Protein AF-A0A9J7K5P8-F1 (afdb_monomer_lite)

pLDDT: mean 74.21, std 17.49, range [38.66, 93.44]

Structure (mmCIF, N/CA/C/O backbone):
data_AF-A0A9J7K5P8-F1
#
_entry.id   AF-A0A9J7K5P8-F1
#
loop_
_atom_site.group_PDB
_atom_site.id
_atom_site.type_symbol
_atom_site.label_atom_id
_atom_site.label_alt_id
_atom_site.label_comp_id
_atom_site.label_asym_id
_atom_site.label_entity_id
_atom_site.label_seq_id
_atom_site.pdbx_PDB_ins_code
_atom_site.Cartn_x
_atom_site.Cartn_y
_atom_site.Cartn_z
_atom_site.occupancy
_atom_site.B_iso_or_equiv
_atom_site.auth_seq_id
_atom_site.auth_comp_id
_atom_site.auth_asym_id
_atom_site.auth_atom_id
_atom_site.pdbx_PDB_model_num
ATOM 1 N N . MET A 1 1 ? -12.321 13.334 27.987 1.00 39.03 1 MET A N 1
ATOM 2 C CA . MET A 1 1 ? -11.684 12.018 27.768 1.00 39.03 1 MET A CA 1
ATOM 3 C C . MET A 1 1 ? -11.860 11.695 26.297 1.00 39.03 1 MET A C 1
ATOM 5 O O . MET A 1 1 ? -12.983 11.770 25.822 1.00 39.03 1 MET A O 1
ATOM 9 N N . GLY A 1 2 ? -10.751 11.548 25.570 1.00 40.94 2 GLY A N 1
ATOM 10 C CA . GLY A 1 2 ? -10.725 11.572 24.107 1.00 40.94 2 GLY A CA 1
ATOM 11 C C . GLY A 1 2 ? -11.394 10.353 23.486 1.00 40.94 2 GLY A C 1
ATOM 12 O O . GLY A 1 2 ? -11.051 9.220 23.811 1.00 40.94 2 GLY A O 1
ATOM 13 N N . THR A 1 3 ? -12.336 10.597 22.584 1.00 39.50 3 THR A N 1
ATOM 14 C CA . THR A 1 3 ? -12.855 9.587 21.667 1.00 39.50 3 THR A CA 1
ATOM 15 C C . THR A 1 3 ? -11.776 9.315 20.624 1.00 39.50 3 THR A C 1
ATOM 17 O O . THR A 1 3 ? -11.646 10.057 19.650 1.00 39.50 3 THR A O 1
ATOM 20 N N . ALA A 1 4 ? -10.957 8.287 20.852 1.00 45.66 4 ALA A N 1
ATOM 21 C CA . ALA A 1 4 ? -10.207 7.660 19.775 1.00 45.66 4 ALA A CA 1
ATOM 22 C C . ALA A 1 4 ? -11.253 7.139 18.785 1.00 45.66 4 ALA A C 1
ATOM 24 O O . ALA A 1 4 ? -12.030 6.250 19.125 1.00 45.66 4 ALA A O 1
ATOM 25 N N . GLY A 1 5 ? -11.353 7.790 17.625 1.00 44.44 5 GLY A N 1
ATOM 26 C CA . GLY A 1 5 ? -12.263 7.388 16.564 1.00 44.44 5 GLY A CA 1
ATOM 27 C C . GLY A 1 5 ? -11.965 5.945 16.195 1.00 44.44 5 GLY A C 1
ATOM 28 O O . GLY A 1 5 ? -10.914 5.643 15.634 1.00 44.44 5 GLY A O 1
ATOM 29 N N . GLU A 1 6 ? -12.877 5.058 16.565 1.00 46.00 6 GLU A N 1
ATOM 30 C CA . GLU A 1 6 ? -12.858 3.667 16.163 1.00 46.00 6 GLU A CA 1
ATOM 31 C C . GLU A 1 6 ? -13.110 3.651 14.652 1.00 46.00 6 GLU A C 1
ATOM 33 O O . GLU A 1 6 ? -14.246 3.767 14.194 1.00 46.00 6 GLU A O 1
ATOM 38 N N . LYS A 1 7 ? -12.034 3.610 13.857 1.00 52.22 7 LYS A N 1
ATOM 39 C CA . LYS A 1 7 ? -12.103 3.344 12.415 1.00 52.22 7 LYS A CA 1
ATOM 40 C C . LYS A 1 7 ? -12.518 1.885 12.243 1.00 52.22 7 LYS A C 1
ATOM 42 O O . LYS A 1 7 ? -11.705 0.981 12.068 1.00 52.22 7 LYS A O 1
ATOM 47 N N . THR A 1 8 ? -13.815 1.659 12.396 1.00 50.44 8 THR A N 1
ATOM 48 C CA . THR A 1 8 ? -14.500 0.377 12.290 1.00 50.44 8 THR A CA 1
ATOM 49 C C . THR A 1 8 ? -14.510 -0.082 10.836 1.00 50.44 8 THR A C 1
ATOM 51 O O . THR A 1 8 ? -15.421 0.240 10.088 1.00 50.44 8 THR A O 1
ATOM 54 N N . GLY A 1 9 ? -13.477 -0.816 10.411 1.00 54.34 9 GLY A N 1
ATOM 55 C CA . GLY A 1 9 ? -13.503 -1.779 9.292 1.00 54.34 9 GLY A CA 1
ATOM 56 C C . GLY A 1 9 ? -13.908 -1.296 7.886 1.00 54.34 9 GLY A C 1
ATOM 57 O O . GLY A 1 9 ? -13.882 -2.094 6.959 1.00 54.34 9 GLY A O 1
ATOM 58 N N . CYS A 1 10 ? -14.269 -0.027 7.704 1.00 58.06 10 CYS A N 1
ATOM 59 C CA . CYS A 1 10 ? -14.740 0.562 6.448 1.00 58.06 10 CYS A CA 1
ATOM 60 C C . CYS A 1 10 ? -13.844 1.714 5.974 1.00 58.06 10 CYS A C 1
ATOM 62 O O . CYS A 1 10 ? -14.190 2.408 5.014 1.00 58.06 10 CYS A O 1
ATOM 64 N N . SER A 1 11 ? -12.696 1.933 6.627 1.00 76.00 11 SER A N 1
ATOM 65 C CA . SER A 1 11 ? -11.708 2.901 6.154 1.00 76.00 11 SER A CA 1
ATOM 66 C C . SER A 1 11 ? -11.261 2.522 4.751 1.00 76.00 11 SER A C 1
ATOM 68 O O . SER A 1 11 ? -10.759 1.423 4.503 1.00 76.00 11 SER A O 1
ATOM 70 N N . THR A 1 12 ? -11.470 3.454 3.834 1.00 81.56 12 THR A N 1
ATOM 71 C CA . THR A 1 12 ? -11.190 3.279 2.422 1.00 81.56 12 THR A CA 1
ATOM 72 C C . THR A 1 12 ? -10.307 4.432 1.973 1.00 81.56 12 THR A C 1
ATOM 74 O O . THR A 1 12 ? -10.695 5.595 2.068 1.00 81.56 12 THR A O 1
ATOM 77 N N . VAL A 1 13 ? -9.107 4.120 1.495 1.00 84.50 13 VAL A N 1
ATOM 78 C CA . VAL A 1 13 ? -8.157 5.117 0.996 1.00 84.50 13 VAL A CA 1
ATOM 79 C C . VAL A 1 13 ? -8.079 5.018 -0.515 1.00 84.50 13 VAL A C 1
ATOM 81 O O . VAL A 1 13 ? -7.985 3.922 -1.072 1.00 84.50 13 VAL A O 1
ATOM 84 N N . ARG A 1 14 ? -8.131 6.156 -1.201 1.00 83.25 14 ARG A N 1
ATOM 85 C CA . ARG A 1 14 ? -7.866 6.211 -2.633 1.00 83.25 14 ARG A CA 1
ATOM 86 C C . ARG A 1 14 ? -6.492 6.815 -2.846 1.00 83.25 14 ARG A C 1
ATOM 88 O O . ARG A 1 14 ? -6.242 7.959 -2.473 1.00 83.25 14 ARG A O 1
ATOM 95 N N . ILE A 1 15 ? -5.619 6.039 -3.472 1.00 79.56 15 ILE A N 1
ATOM 96 C CA . ILE A 1 15 ? -4.347 6.554 -3.960 1.00 79.56 15 ILE A CA 1
ATOM 97 C C . ILE A 1 15 ? -4.624 7.125 -5.348 1.00 79.56 15 ILE A C 1
ATOM 99 O O . ILE A 1 15 ? -5.026 6.391 -6.250 1.00 79.56 15 ILE A O 1
ATOM 103 N N . SER A 1 16 ? -4.460 8.436 -5.502 1.00 67.31 16 SER A N 1
ATOM 104 C CA . SER A 1 16 ? -4.686 9.149 -6.759 1.00 67.31 16 SER A CA 1
ATOM 105 C C . SER A 1 16 ? -3.392 9.832 -7.204 1.00 67.31 16 SER A C 1
ATOM 107 O O . SER A 1 16 ? -2.621 10.327 -6.387 1.00 67.31 16 SER A O 1
ATOM 109 N N . GLY A 1 17 ? -3.150 9.860 -8.511 1.00 62.91 17 GLY A N 1
ATOM 110 C CA . GLY A 1 17 ? -1.932 10.390 -9.124 1.00 62.91 17 GLY A CA 1
ATOM 111 C C . GLY A 1 17 ? -2.113 10.543 -10.633 1.00 62.91 17 GLY A C 1
ATOM 112 O O . GLY A 1 17 ? -3.186 10.246 -11.164 1.00 62.91 17 GLY A O 1
ATOM 113 N N . SER A 1 18 ? -1.082 11.022 -11.326 1.00 52.12 18 SER A N 1
ATOM 114 C CA . SER A 1 18 ? -1.127 11.304 -12.764 1.00 52.12 18 SER A CA 1
ATOM 115 C C . SER A 1 18 ? -0.038 10.535 -13.516 1.00 52.12 18 SER A C 1
ATOM 117 O O . SER A 1 18 ? 0.770 11.142 -14.219 1.00 52.12 18 SER A O 1
ATOM 119 N N . SER A 1 19 ? -0.057 9.202 -13.433 1.00 53.66 19 SER A N 1
ATOM 120 C CA . SER A 1 19 ? 0.831 8.338 -14.219 1.00 53.66 19 SER A CA 1
ATOM 121 C C . SER A 1 19 ? 0.083 7.598 -15.319 1.00 53.66 19 SER A C 1
ATOM 123 O O . SER A 1 19 ? -0.954 6.969 -15.110 1.00 53.66 19 SER A O 1
ATOM 125 N N . SER A 1 20 ? 0.681 7.580 -16.512 1.00 56.38 20 SER A N 1
ATOM 126 C CA . SER A 1 20 ? 0.364 6.602 -17.561 1.00 56.38 20 SER A CA 1
ATOM 127 C C . SER A 1 20 ? 0.955 5.212 -17.269 1.00 56.38 20 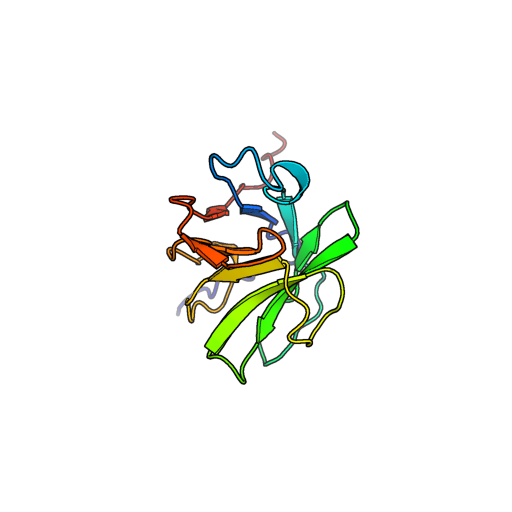SER A C 1
ATOM 129 O O . SER A 1 20 ? 0.597 4.239 -17.927 1.00 56.38 20 SER A O 1
ATOM 131 N N . LEU A 1 21 ? 1.858 5.113 -16.288 1.00 52.91 21 LEU A N 1
ATOM 132 C CA . LEU A 1 21 ? 2.492 3.885 -15.812 1.00 52.91 21 LEU A CA 1
ATOM 133 C C . LEU A 1 21 ? 1.776 3.418 -14.539 1.00 52.91 21 LEU A C 1
ATOM 135 O O . LEU A 1 21 ? 1.935 4.021 -13.490 1.00 52.91 21 LEU A O 1
ATOM 139 N N . HIS A 1 22 ? 0.995 2.341 -14.628 1.00 54.88 22 HIS A N 1
ATOM 140 C CA . HIS A 1 22 ? 0.221 1.783 -13.507 1.00 54.88 22 HIS A CA 1
ATOM 141 C C . HIS A 1 22 ? -0.947 2.651 -12.987 1.00 54.88 22 HIS A C 1
ATOM 143 O O . HIS A 1 22 ? -1.300 2.551 -11.812 1.00 54.88 22 HIS A O 1
ATOM 149 N N . SER A 1 23 ? -1.640 3.390 -13.866 1.00 57.31 23 SER A N 1
ATOM 150 C CA . SER A 1 23 ? -2.952 4.028 -13.581 1.00 57.31 23 SER A CA 1
ATOM 151 C C . SER A 1 23 ? -3.949 3.082 -12.896 1.00 57.31 23 SER A C 1
ATOM 153 O O . SER A 1 23 ? -4.763 3.445 -12.058 1.00 57.31 23 SER A O 1
ATOM 155 N N . GLU A 1 24 ? -3.805 1.815 -13.230 1.00 59.53 24 GLU A N 1
ATOM 156 C CA . GLU A 1 24 ? -4.499 0.646 -12.737 1.00 59.53 24 GLU A CA 1
ATOM 157 C C . GLU A 1 24 ? -4.279 0.313 -11.238 1.00 59.53 24 GLU A C 1
ATOM 159 O O . GLU A 1 24 ? -5.050 -0.464 -10.665 1.00 59.53 24 GLU A O 1
ATOM 164 N N . ARG A 1 25 ? -3.232 0.865 -10.606 1.00 62.22 25 ARG A N 1
ATOM 165 C CA . ARG A 1 25 ? -2.890 0.708 -9.174 1.00 62.22 25 ARG A CA 1
ATOM 166 C C . ARG A 1 25 ? -3.170 1.963 -8.341 1.00 62.22 25 ARG A C 1
ATOM 168 O O . ARG A 1 25 ? -3.229 1.865 -7.113 1.00 62.22 25 ARG A O 1
ATOM 175 N N . LEU A 1 26 ? -3.428 3.094 -9.004 1.00 70.44 26 LEU A N 1
ATOM 176 C CA . LEU A 1 26 ? -4.012 4.313 -8.433 1.00 70.44 26 LEU A CA 1
ATOM 177 C C . LEU A 1 26 ? -5.508 4.095 -8.178 1.00 70.44 26 LEU A C 1
ATOM 179 O O . LEU A 1 26 ? -6.391 4.646 -8.837 1.00 70.44 26 LEU A O 1
ATOM 183 N N . THR A 1 27 ? -5.778 3.174 -7.264 1.00 76.44 27 THR A N 1
ATOM 184 C CA . THR A 1 27 ? -7.110 2.663 -6.984 1.00 76.44 27 THR A CA 1
ATOM 185 C C . THR A 1 27 ? -7.460 2.845 -5.516 1.00 76.44 27 THR A C 1
ATOM 187 O O . THR A 1 27 ? -6.729 3.431 -4.712 1.00 76.44 27 THR A O 1
ATOM 190 N N . THR A 1 28 ? -8.636 2.353 -5.182 1.00 84.62 28 THR A N 1
ATOM 191 C CA . THR A 1 28 ? -9.191 2.364 -3.849 1.00 84.62 28 THR A CA 1
ATOM 192 C C . THR A 1 28 ? -8.785 1.096 -3.096 1.00 84.62 28 THR A C 1
ATOM 194 O O . THR A 1 28 ? -8.965 -0.020 -3.588 1.00 84.62 28 THR A O 1
ATOM 197 N N . TYR A 1 29 ? -8.263 1.272 -1.887 1.00 88.00 29 TYR A N 1
ATOM 198 C CA . TYR A 1 29 ? -7.877 0.212 -0.965 1.00 88.00 29 TYR A CA 1
ATOM 199 C C . TYR A 1 29 ? -8.8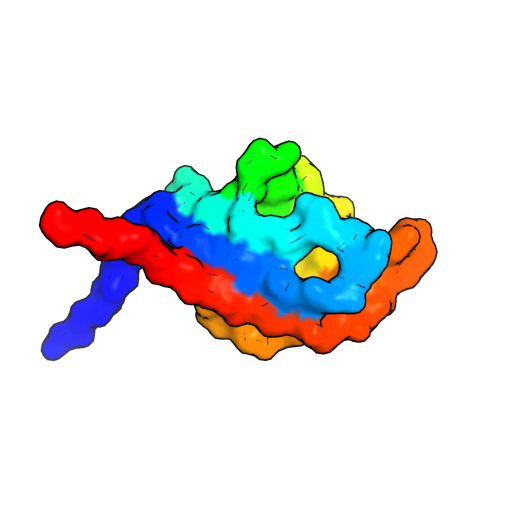13 0.236 0.235 1.00 88.00 29 TYR A C 1
ATOM 201 O O . TYR A 1 29 ? -9.015 1.275 0.861 1.00 88.00 29 TYR A O 1
ATOM 209 N N . THR A 1 30 ? -9.389 -0.919 0.548 1.00 89.44 30 THR A N 1
ATOM 210 C CA . THR A 1 30 ? -10.306 -1.089 1.678 1.00 89.44 30 THR A CA 1
ATOM 211 C C . THR A 1 30 ? -9.587 -1.815 2.800 1.00 89.44 30 THR A C 1
ATOM 213 O O . THR A 1 30 ? -8.896 -2.806 2.559 1.00 89.44 30 THR A O 1
ATOM 216 N N . MET A 1 31 ? -9.729 -1.321 4.023 1.00 90.69 31 MET A N 1
ATOM 217 C CA . MET A 1 31 ? -9.182 -1.963 5.213 1.00 90.69 31 MET A CA 1
ATOM 218 C C . MET A 1 31 ? -9.751 -3.383 5.355 1.00 90.69 31 MET A C 1
ATOM 220 O O . MET A 1 31 ? -10.954 -3.598 5.246 1.00 90.69 31 MET A O 1
ATOM 224 N N . THR A 1 32 ? -8.883 -4.364 5.583 1.00 87.38 32 THR A N 1
ATOM 225 C CA . THR A 1 32 ? -9.268 -5.788 5.636 1.00 87.38 32 THR A CA 1
ATOM 226 C C . THR A 1 32 ? -9.689 -6.253 7.031 1.00 87.38 32 THR A C 1
ATOM 228 O O . THR A 1 32 ? -10.250 -7.334 7.174 1.00 87.38 32 THR A O 1
ATOM 231 N N . GLY A 1 33 ? -9.399 -5.456 8.064 1.00 84.81 33 GLY A N 1
ATOM 232 C CA . GLY A 1 33 ? -9.503 -5.856 9.471 1.00 84.81 33 GLY A CA 1
ATOM 233 C C . GLY A 1 33 ? -8.273 -6.612 9.990 1.00 84.81 33 GLY A C 1
ATOM 234 O O . GLY A 1 33 ? -8.132 -6.779 11.199 1.00 84.81 33 GLY A O 1
ATOM 235 N N . GLU A 1 34 ? -7.356 -7.019 9.110 1.00 88.69 34 GLU A N 1
ATOM 236 C CA . GLU A 1 34 ? -6.063 -7.583 9.494 1.00 88.69 34 GLU A CA 1
ATOM 237 C C . GLU A 1 34 ? -5.066 -6.477 9.858 1.00 88.69 34 GLU A C 1
ATOM 239 O O . GLU A 1 34 ? -5.180 -5.327 9.418 1.00 88.69 34 GLU A O 1
ATOM 244 N N . THR A 1 35 ? -4.058 -6.833 10.657 1.00 89.62 35 THR A N 1
ATOM 245 C CA . THR A 1 35 ? -2.949 -5.937 10.994 1.00 89.62 35 THR A CA 1
ATOM 246 C C . THR A 1 35 ? -1.608 -6.589 10.677 1.00 89.62 35 THR A C 1
ATOM 248 O O . THR A 1 35 ? -1.423 -7.789 10.874 1.00 89.62 35 THR A O 1
ATOM 251 N N . LEU A 1 36 ? -0.666 -5.780 10.198 1.00 89.88 36 LEU A N 1
ATOM 252 C CA . LEU A 1 36 ? 0.729 -6.134 9.973 1.00 89.88 36 LEU A CA 1
ATOM 253 C C . LEU A 1 36 ? 1.601 -5.056 10.617 1.00 89.88 36 LEU A C 1
ATOM 255 O O . LEU A 1 36 ? 1.313 -3.867 10.497 1.00 89.88 36 LEU A O 1
ATOM 259 N N . ASP A 1 37 ? 2.637 -5.466 11.349 1.00 88.62 37 ASP A N 1
ATOM 260 C CA . ASP A 1 37 ? 3.549 -4.549 12.050 1.00 88.62 37 ASP A CA 1
ATOM 261 C C . ASP A 1 37 ? 2.852 -3.537 12.988 1.00 88.62 37 ASP A C 1
ATOM 263 O O . ASP A 1 37 ? 3.359 -2.446 13.258 1.00 88.62 37 ASP A O 1
ATOM 267 N N . GLY A 1 38 ? 1.687 -3.913 13.527 1.00 87.06 38 GLY A N 1
ATOM 268 C CA . GLY A 1 38 ? 0.885 -3.064 14.414 1.00 87.06 38 GLY A CA 1
ATOM 269 C C . GLY A 1 38 ? 0.059 -1.997 13.691 1.00 87.06 38 GLY A C 1
ATOM 270 O O . GLY A 1 38 ? -0.505 -1.128 14.355 1.00 87.06 38 GLY A O 1
ATOM 271 N N . ARG A 1 39 ? -0.033 -2.060 12.358 1.00 91.12 39 ARG A N 1
ATOM 272 C CA . ARG A 1 39 ? -0.862 -1.174 11.535 1.00 91.12 39 ARG A CA 1
ATOM 273 C C . ARG A 1 39 ? -1.852 -1.959 10.681 1.00 91.12 39 ARG A C 1
ATOM 275 O O . ARG A 1 39 ? -1.636 -3.145 10.436 1.00 91.12 39 ARG A O 1
ATOM 282 N N . PRO A 1 40 ? -2.943 -1.335 10.226 1.00 91.81 40 PRO A N 1
ATOM 283 C CA . PRO A 1 40 ? -3.935 -2.021 9.414 1.00 91.81 40 PRO A CA 1
ATOM 284 C C . PRO A 1 40 ? -3.419 -2.413 8.034 1.00 91.81 40 PRO A C 1
ATOM 286 O O . PRO A 1 40 ? -2.649 -1.684 7.410 1.00 91.81 40 PRO A O 1
ATOM 289 N N . VAL A 1 41 ? -3.915 -3.544 7.540 1.00 91.88 41 VAL A N 1
ATOM 290 C CA . VAL A 1 41 ? -3.717 -3.992 6.163 1.00 91.88 41 VAL A CA 1
ATOM 291 C C . VAL A 1 41 ? -4.931 -3.609 5.333 1.00 91.88 41 VAL A C 1
ATOM 293 O O . VAL A 1 41 ? -6.076 -3.871 5.714 1.00 91.88 41 VAL A O 1
ATOM 296 N N . TYR A 1 42 ? -4.681 -3.045 4.160 1.00 92.12 42 TYR A N 1
ATOM 297 C CA . TYR A 1 42 ? -5.702 -2.680 3.191 1.00 92.12 42 TYR A CA 1
ATOM 298 C C . TYR A 1 42 ? -5.522 -3.514 1.927 1.00 92.12 42 TYR A C 1
ATOM 300 O O . TYR A 1 42 ? -4.418 -3.951 1.600 1.00 92.12 42 TYR A O 1
ATOM 308 N N . LYS A 1 43 ? -6.613 -3.743 1.202 1.00 90.81 43 LYS A N 1
ATOM 309 C CA . LYS A 1 43 ? -6.617 -4.529 -0.028 1.00 90.81 43 LYS A CA 1
ATOM 310 C C . LYS A 1 43 ? -7.446 -3.836 -1.097 1.00 90.81 43 LYS A C 1
ATOM 312 O O . LYS A 1 43 ? -8.536 -3.333 -0.821 1.00 90.81 43 LYS A O 1
ATOM 317 N N . SER A 1 44 ? -6.924 -3.794 -2.315 1.00 88.75 44 SER A N 1
ATOM 318 C CA . SER A 1 44 ? -7.670 -3.310 -3.471 1.00 88.75 44 SER A CA 1
ATOM 319 C C . SER A 1 44 ? -8.611 -4.391 -3.998 1.00 88.75 44 SER A C 1
ATOM 321 O O . SER A 1 44 ? -8.395 -5.590 -3.800 1.00 88.75 44 SER A O 1
ATOM 323 N N . SER A 1 45 ? -9.625 -3.988 -4.764 1.00 83.00 45 SER A N 1
ATOM 324 C CA . SER A 1 45 ? -10.505 -4.922 -5.487 1.00 83.00 45 SER A CA 1
ATOM 325 C C . SER A 1 45 ? -9.760 -5.817 -6.488 1.00 83.00 45 SER A C 1
ATOM 327 O O . SER A 1 45 ? -10.306 -6.818 -6.947 1.00 83.00 45 SER A O 1
ATOM 329 N N . ARG A 1 46 ? -8.507 -5.478 -6.813 1.00 81.50 46 ARG A N 1
ATOM 330 C CA . ARG A 1 46 ? -7.640 -6.213 -7.742 1.00 81.50 46 ARG A CA 1
ATOM 331 C C . ARG A 1 46 ? -6.737 -7.234 -7.056 1.00 81.50 46 ARG A C 1
ATOM 333 O O . ARG A 1 46 ? -6.141 -8.062 -7.735 1.00 81.50 46 ARG A O 1
ATOM 340 N N . GLY A 1 47 ? -6.659 -7.196 -5.727 1.00 86.31 47 GLY A N 1
ATOM 341 C CA . GLY A 1 47 ? -5.855 -8.121 -4.934 1.00 86.31 47 GLY A CA 1
ATOM 342 C C . GLY A 1 47 ? -4.496 -7.585 -4.489 1.00 86.31 47 GLY A C 1
ATOM 343 O O . GLY A 1 47 ? -3.792 -8.316 -3.799 1.00 86.31 47 GLY A O 1
ATOM 344 N N . ASP A 1 48 ? -4.147 -6.338 -4.820 1.00 90.31 48 ASP A N 1
ATOM 345 C CA . ASP A 1 48 ? -2.960 -5.680 -4.265 1.00 90.31 48 ASP A CA 1
ATOM 346 C C . ASP A 1 48 ? -3.190 -5.314 -2.794 1.00 90.31 48 ASP A C 1
ATOM 348 O O . ASP A 1 48 ? -4.274 -4.870 -2.405 1.00 90.31 48 ASP A O 1
ATOM 352 N N . TYR A 1 49 ? -2.149 -5.477 -1.988 1.00 92.38 49 TYR A N 1
ATOM 353 C CA . TYR A 1 49 ? -2.120 -5.137 -0.575 1.00 92.38 49 TYR A CA 1
ATOM 354 C C . TYR A 1 49 ? -1.426 -3.801 -0.367 1.00 92.38 49 TYR A C 1
ATOM 356 O O . TYR A 1 49 ? -0.389 -3.544 -0.970 1.00 92.38 49 TYR A O 1
ATOM 364 N N . LEU A 1 50 ? -1.977 -3.006 0.540 1.00 92.25 50 LEU A N 1
ATOM 365 C CA . LEU A 1 50 ? -1.377 -1.802 1.089 1.00 92.25 50 LEU A CA 1
ATOM 366 C C . LEU A 1 50 ? -1.109 -2.043 2.576 1.00 92.25 50 LEU A C 1
ATOM 368 O O . LEU A 1 50 ? -2.031 -2.317 3.348 1.00 92.25 50 LEU A O 1
ATOM 372 N N . PHE A 1 51 ? 0.159 -1.998 2.961 1.00 93.38 51 PHE A N 1
ATOM 373 C CA . PHE A 1 51 ? 0.610 -2.366 4.297 1.00 93.38 51 PHE A CA 1
ATOM 374 C C . PHE A 1 51 ? 1.851 -1.578 4.692 1.00 93.38 51 PHE A C 1
ATOM 376 O O . PHE A 1 51 ? 2.643 -1.178 3.844 1.00 93.38 51 PHE A O 1
ATOM 383 N N . TYR A 1 52 ? 2.033 -1.382 5.989 1.00 93.44 52 TYR A N 1
ATOM 384 C CA . TYR A 1 52 ? 3.257 -0.798 6.513 1.00 93.44 52 TYR A CA 1
ATOM 385 C C . TYR A 1 52 ? 4.329 -1.870 6.651 1.00 93.44 52 TYR A C 1
ATOM 387 O O . TYR A 1 52 ? 4.052 -2.955 7.166 1.00 93.44 52 TYR A O 1
ATOM 395 N N . TYR A 1 53 ? 5.539 -1.565 6.196 1.00 91.69 53 TYR A N 1
ATOM 396 C CA . TYR A 1 53 ? 6.672 -2.472 6.264 1.00 91.69 53 TYR A CA 1
ATOM 397 C C . TYR A 1 53 ? 7.719 -1.910 7.222 1.00 91.69 53 TYR A C 1
ATOM 399 O O . TYR A 1 53 ? 8.508 -1.024 6.888 1.00 91.69 53 TYR A O 1
ATOM 407 N N . ARG A 1 54 ? 7.734 -2.431 8.455 1.00 89.06 54 ARG A N 1
ATOM 408 C CA . ARG A 1 54 ? 8.539 -1.860 9.549 1.00 89.06 54 ARG A CA 1
ATOM 409 C C . ARG A 1 54 ? 10.042 -1.844 9.272 1.00 89.06 54 ARG A C 1
ATOM 411 O O . ARG A 1 54 ? 10.720 -0.983 9.821 1.00 89.06 54 ARG A O 1
ATOM 418 N N . SER A 1 55 ? 10.551 -2.789 8.482 1.00 88.31 55 SER A N 1
ATOM 419 C CA . SER A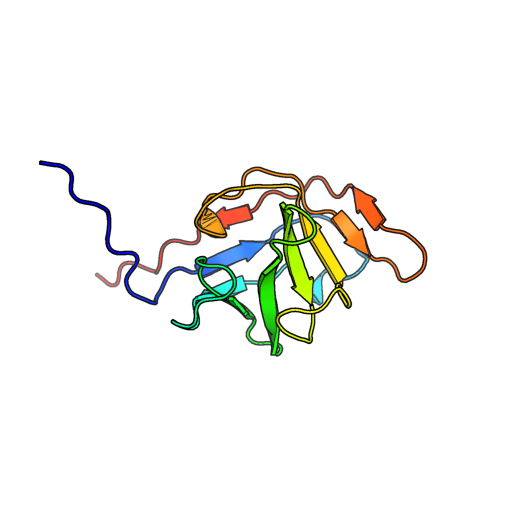 1 55 ? 11.982 -2.864 8.156 1.00 88.31 55 SER A CA 1
ATOM 420 C C . SER A 1 55 ? 12.470 -1.618 7.418 1.00 88.31 55 SER A C 1
ATOM 422 O O . SER A 1 55 ? 13.579 -1.165 7.690 1.00 88.31 55 SER A O 1
ATOM 424 N N . ASP A 1 56 ? 11.639 -1.066 6.532 1.00 86.44 56 ASP A N 1
ATOM 425 C CA . ASP A 1 56 ? 12.010 0.081 5.697 1.00 86.44 56 ASP A CA 1
ATOM 426 C C . ASP A 1 56 ? 11.450 1.391 6.276 1.00 86.44 56 ASP A C 1
ATOM 428 O O . ASP A 1 56 ? 12.017 2.455 6.059 1.00 86.44 56 ASP A O 1
ATOM 432 N N . GLY A 1 57 ? 10.412 1.305 7.119 1.00 89.25 57 GLY A N 1
ATOM 433 C CA . GLY A 1 57 ? 9.785 2.473 7.744 1.00 89.25 57 GLY A CA 1
ATOM 434 C C . GLY A 1 57 ? 8.706 3.123 6.879 1.00 89.25 57 GLY A C 1
ATOM 435 O O . GLY A 1 57 ? 8.265 4.227 7.192 1.00 89.25 57 GLY A O 1
ATOM 436 N N . ASP A 1 58 ? 8.263 2.409 5.844 1.00 91.75 58 ASP A N 1
ATOM 437 C CA . ASP A 1 58 ? 7.469 2.944 4.746 1.00 91.75 58 ASP A CA 1
ATOM 438 C C . ASP A 1 58 ? 6.154 2.174 4.571 1.00 91.75 58 ASP A C 1
ATOM 440 O O . ASP A 1 58 ? 5.998 1.016 4.985 1.00 91.75 58 ASP A O 1
ATOM 444 N N . TRP A 1 59 ? 5.190 2.810 3.907 1.00 92.38 59 TRP A N 1
ATOM 445 C CA . TRP A 1 59 ? 3.984 2.146 3.423 1.00 92.38 59 TRP A CA 1
ATOM 446 C C . TRP A 1 59 ? 4.211 1.594 2.025 1.00 92.38 59 TRP A C 1
ATOM 448 O O . TRP A 1 59 ? 4.620 2.306 1.112 1.00 92.38 59 TRP A O 1
ATOM 458 N N . HIS A 1 60 ? 3.909 0.315 1.852 1.00 92.31 60 HIS A N 1
ATOM 459 C CA . HIS A 1 60 ? 4.144 -0.455 0.644 1.00 92.31 60 HIS A CA 1
ATOM 460 C C . HIS A 1 60 ? 2.828 -0.852 -0.017 1.00 92.31 60 HIS A C 1
ATOM 462 O O . HIS A 1 60 ? 1.858 -1.203 0.655 1.00 92.31 60 HIS A O 1
ATOM 468 N N . VAL A 1 61 ? 2.829 -0.869 -1.348 1.00 90.19 61 VAL A N 1
ATOM 469 C CA . VAL A 1 61 ? 1.770 -1.447 -2.177 1.00 90.19 61 VAL A CA 1
ATOM 470 C C . VAL A 1 61 ? 2.357 -2.566 -3.022 1.00 90.19 61 VAL A C 1
ATOM 472 O O . VAL A 1 61 ? 3.305 -2.346 -3.782 1.00 90.19 61 VAL A O 1
ATOM 475 N N . GLY A 1 62 ? 1.774 -3.759 -2.956 1.00 89.62 62 GLY A N 1
ATOM 476 C CA . GLY A 1 62 ? 2.204 -4.877 -3.789 1.00 89.62 62 GLY A CA 1
ATOM 477 C C . GLY A 1 62 ? 1.290 -6.101 -3.727 1.00 89.62 62 GLY A C 1
ATOM 478 O O . GLY A 1 62 ? 0.402 -6.181 -2.881 1.00 89.62 62 GLY A O 1
ATOM 479 N N . PRO A 1 63 ? 1.521 -7.094 -4.600 1.00 89.00 63 PRO A N 1
ATOM 480 C CA . PRO A 1 63 ? 0.671 -8.281 -4.695 1.00 89.00 63 PRO A CA 1
ATOM 481 C C . PRO A 1 63 ? 0.849 -9.265 -3.528 1.00 89.00 63 PRO A C 1
ATOM 483 O O . PRO A 1 63 ? 0.030 -10.166 -3.361 1.00 89.00 63 PRO A O 1
ATOM 486 N N . VAL A 1 64 ? 1.922 -9.134 -2.736 1.00 89.75 64 VAL A N 1
ATOM 487 C CA . VAL A 1 64 ? 2.238 -10.051 -1.632 1.00 89.75 64 VAL A CA 1
ATOM 488 C C . VAL A 1 64 ? 2.473 -9.268 -0.345 1.00 89.75 64 VAL A C 1
ATOM 490 O O . VAL A 1 64 ? 3.416 -8.480 -0.246 1.00 89.75 64 VAL A O 1
ATOM 493 N N . LEU A 1 65 ? 1.621 -9.530 0.646 1.00 89.88 65 LEU A N 1
ATOM 494 C CA . LEU A 1 65 ? 1.673 -8.927 1.974 1.00 89.88 65 LEU A CA 1
ATOM 495 C C . LEU A 1 65 ? 3.001 -9.240 2.687 1.00 89.88 65 LEU A C 1
ATOM 497 O O . LEU A 1 65 ? 3.442 -10.389 2.700 1.00 89.88 65 LEU A O 1
ATOM 501 N N . GLY A 1 66 ? 3.619 -8.226 3.300 1.00 86.75 66 GLY A N 1
ATOM 502 C CA . GLY A 1 66 ? 4.814 -8.392 4.138 1.00 86.75 66 GLY A CA 1
ATOM 503 C C . GLY A 1 66 ? 6.108 -8.690 3.377 1.00 86.75 66 GLY A C 1
ATOM 504 O O . GLY A 1 66 ? 7.047 -9.228 3.957 1.00 86.75 66 GLY A O 1
ATOM 505 N N . THR A 1 67 ? 6.172 -8.364 2.084 1.00 86.75 67 THR A N 1
ATOM 506 C CA . THR A 1 67 ? 7.378 -8.552 1.263 1.00 86.75 67 THR A CA 1
ATOM 507 C C . THR A 1 67 ? 7.894 -7.233 0.698 1.00 86.75 67 THR A C 1
ATOM 509 O O . THR A 1 67 ? 7.154 -6.260 0.583 1.00 86.75 67 THR A O 1
ATOM 512 N N . ASN A 1 68 ? 9.155 -7.222 0.263 1.00 82.75 68 ASN A N 1
ATOM 513 C CA . ASN A 1 68 ? 9.741 -6.113 -0.494 1.00 82.75 68 ASN A CA 1
ATOM 514 C C . ASN A 1 68 ? 9.415 -6.163 -2.002 1.00 82.75 68 ASN A C 1
ATOM 516 O O . ASN A 1 68 ? 9.947 -5.374 -2.781 1.00 82.75 68 ASN A O 1
ATOM 520 N N . ARG A 1 69 ? 8.549 -7.090 -2.444 1.00 84.31 69 ARG A N 1
ATOM 521 C CA . ARG A 1 69 ? 8.060 -7.143 -3.829 1.00 84.31 69 ARG A CA 1
ATOM 522 C C . ARG A 1 69 ? 6.926 -6.144 -4.002 1.00 84.31 69 ARG A C 1
ATOM 524 O O . ARG A 1 69 ? 5.749 -6.504 -3.982 1.00 84.31 69 ARG A O 1
ATOM 531 N N . ILE A 1 70 ? 7.312 -4.888 -4.161 1.00 86.62 70 ILE A N 1
ATOM 532 C CA . ILE A 1 70 ? 6.397 -3.753 -4.181 1.00 86.62 70 ILE A CA 1
ATOM 533 C C . ILE A 1 70 ? 6.336 -3.109 -5.557 1.00 86.62 70 ILE A C 1
ATOM 535 O O . ILE A 1 70 ? 7.257 -3.190 -6.364 1.00 86.62 70 ILE A O 1
ATOM 539 N N . SER A 1 71 ? 5.201 -2.487 -5.821 1.00 83.44 71 SER A N 1
ATOM 540 C CA . SER A 1 71 ? 4.949 -1.690 -7.017 1.00 83.44 71 SER A CA 1
ATOM 541 C C . SER A 1 71 ? 4.905 -0.206 -6.699 1.00 83.44 71 SER A C 1
ATOM 543 O O . SER A 1 71 ? 5.182 0.608 -7.573 1.00 83.44 71 SER A O 1
ATOM 545 N N . MET A 1 72 ? 4.544 0.149 -5.467 1.00 86.06 72 MET A N 1
ATOM 546 C CA . MET A 1 72 ? 4.560 1.525 -4.999 1.00 86.06 72 MET A CA 1
ATOM 547 C C . MET A 1 72 ? 4.995 1.557 -3.542 1.00 86.06 72 MET A C 1
ATOM 549 O O . MET A 1 72 ? 4.750 0.601 -2.803 1.00 86.06 72 MET A O 1
ATOM 553 N N . PHE A 1 73 ? 5.603 2.660 -3.133 1.00 89.12 73 PHE A N 1
ATOM 554 C CA . PHE A 1 73 ? 5.843 2.935 -1.726 1.00 89.12 73 PHE A CA 1
ATOM 555 C C . PHE A 1 73 ? 5.723 4.418 -1.423 1.00 89.12 73 PHE A C 1
ATOM 557 O O . PHE A 1 73 ? 5.770 5.256 -2.325 1.00 89.12 73 PHE A O 1
ATOM 564 N N . VAL A 1 74 ? 5.574 4.734 -0.148 1.00 88.94 74 VAL A N 1
ATOM 565 C CA . VAL A 1 74 ? 5.619 6.096 0.363 1.00 88.94 74 VAL A CA 1
ATOM 566 C C . VAL A 1 74 ? 6.307 6.091 1.719 1.00 88.94 74 VAL A C 1
ATOM 568 O O . VAL A 1 74 ? 5.987 5.288 2.596 1.00 88.94 74 VAL A O 1
ATOM 571 N N . GLU A 1 75 ? 7.257 7.006 1.866 1.00 90.69 75 GLU A N 1
ATOM 572 C CA . GLU A 1 75 ? 7.978 7.252 3.112 1.00 90.69 75 GLU A CA 1
ATOM 573 C C . GLU A 1 75 ? 7.061 8.044 4.055 1.00 90.69 75 GLU A C 1
ATOM 575 O O . GLU A 1 75 ? 7.025 9.275 4.033 1.00 90.69 75 GLU A O 1
ATOM 580 N N . ASP A 1 76 ? 6.243 7.337 4.835 1.00 88.94 76 ASP A N 1
ATOM 581 C CA . ASP A 1 76 ? 5.299 7.923 5.788 1.00 88.94 76 ASP A CA 1
ATOM 582 C C . ASP A 1 76 ? 5.118 6.981 6.990 1.00 88.94 76 ASP A C 1
ATOM 584 O O . ASP A 1 76 ? 4.984 5.768 6.848 1.00 88.94 76 ASP A O 1
ATOM 588 N N . ASN A 1 77 ? 5.105 7.537 8.200 1.00 88.50 77 ASN A N 1
ATOM 589 C CA . ASN A 1 77 ? 5.036 6.774 9.447 1.00 88.50 77 ASN A CA 1
ATOM 590 C C . ASN A 1 77 ? 3.642 6.848 10.109 1.00 88.50 77 ASN A C 1
ATOM 592 O O . ASN A 1 77 ? 3.495 6.550 11.300 1.00 88.50 77 ASN A O 1
ATOM 596 N N . SER A 1 78 ? 2.615 7.268 9.364 1.00 88.88 78 SER A N 1
ATOM 597 C CA . SER A 1 78 ? 1.225 7.422 9.819 1.00 88.88 78 SER A CA 1
ATOM 598 C C . SER A 1 78 ? 0.575 6.098 10.200 1.00 88.88 78 SER A C 1
ATOM 600 O O . SER A 1 78 ? 0.820 5.074 9.565 1.00 88.88 78 SER A O 1
ATOM 602 N N . MET A 1 79 ? -0.227 6.079 11.275 1.00 88.31 79 MET A N 1
ATOM 603 C CA . MET A 1 79 ? -0.850 4.850 11.821 1.00 88.31 79 MET A CA 1
ATOM 604 C C . MET A 1 79 ? -1.840 4.194 10.861 1.00 88.31 79 MET A C 1
ATOM 606 O O . MET A 1 79 ? -1.983 2.972 10.882 1.00 88.31 79 MET A O 1
ATOM 610 N N . TYR A 1 80 ? -2.471 4.996 10.011 1.00 87.62 80 TYR A N 1
ATOM 611 C CA . TYR A 1 80 ? -3.472 4.568 9.049 1.00 87.62 80 TYR A CA 1
ATOM 612 C C . TYR A 1 80 ? -3.092 5.060 7.657 1.00 87.62 80 TYR A C 1
ATOM 614 O O . TYR A 1 80 ?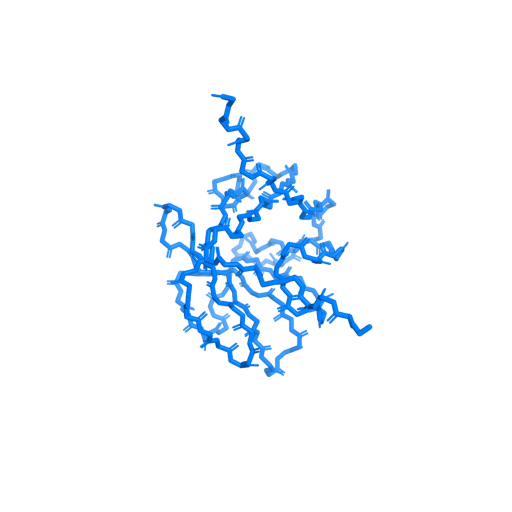 -2.511 6.137 7.515 1.00 87.62 80 TYR A O 1
ATOM 622 N N . ALA A 1 81 ? -3.451 4.289 6.632 1.00 85.62 81 ALA A N 1
ATOM 623 C CA . ALA A 1 81 ? -3.104 4.622 5.256 1.00 85.62 81 ALA A CA 1
ATOM 624 C C . ALA A 1 81 ? -3.802 5.897 4.753 1.00 85.62 81 ALA A C 1
ATOM 626 O O . ALA A 1 81 ? -3.266 6.628 3.930 1.00 85.62 81 ALA A O 1
ATOM 627 N N . GLU A 1 82 ? -4.993 6.193 5.259 1.00 84.31 82 GLU A N 1
ATOM 628 C CA . GLU A 1 82 ? -5.741 7.410 4.939 1.00 84.31 82 GLU A CA 1
ATOM 629 C C . GLU A 1 82 ? -5.179 8.685 5.584 1.00 84.31 82 GLU A C 1
ATOM 631 O O . GLU A 1 82 ? -5.600 9.776 5.208 1.00 84.31 82 GLU A O 1
ATOM 636 N N . ASP A 1 83 ? -4.244 8.556 6.530 1.00 86.19 83 ASP A N 1
ATOM 637 C CA . ASP A 1 83 ? -3.562 9.693 7.155 1.00 86.19 83 ASP A CA 1
ATOM 638 C C . ASP A 1 83 ? -2.212 9.992 6.464 1.00 86.19 83 ASP A C 1
ATOM 640 O O . ASP A 1 83 ? -1.528 10.946 6.831 1.00 86.19 83 ASP A O 1
ATOM 644 N N . ILE A 1 84 ? -1.830 9.195 5.455 1.00 86.44 84 ILE A N 1
ATOM 645 C CA . ILE A 1 84 ? -0.608 9.397 4.672 1.00 86.44 84 ILE A CA 1
ATOM 646 C C . ILE A 1 84 ? -0.712 10.720 3.915 1.00 86.44 84 ILE A C 1
ATOM 648 O O . ILE A 1 84 ? -1.634 10.937 3.124 1.00 86.44 84 ILE A O 1
ATOM 652 N N . THR A 1 85 ? 0.283 11.576 4.117 1.00 82.94 85 THR A N 1
ATOM 653 C CA . THR A 1 85 ? 0.434 12.854 3.398 1.00 82.94 85 THR A CA 1
ATOM 654 C C . THR A 1 85 ? 1.647 12.853 2.473 1.00 82.94 85 THR A C 1
ATOM 656 O O . THR A 1 85 ? 1.813 13.771 1.669 1.00 82.94 85 THR A O 1
ATOM 659 N N . GLY A 1 86 ? 2.482 11.814 2.579 1.00 80.56 86 GLY A N 1
ATOM 660 C CA . GLY A 1 86 ? 3.623 11.591 1.713 1.00 80.56 86 GLY A CA 1
ATOM 661 C C . GLY A 1 86 ? 3.254 11.361 0.247 1.00 80.56 86 GLY A C 1
ATOM 662 O O . GLY A 1 86 ? 2.126 11.041 -0.128 1.00 80.56 86 GLY A O 1
ATOM 663 N N . THR A 1 87 ? 4.275 11.510 -0.585 1.00 82.81 87 THR A N 1
ATOM 664 C CA . THR A 1 87 ? 4.194 11.397 -2.037 1.00 82.81 87 THR A CA 1
ATOM 665 C C . THR A 1 87 ? 4.482 9.962 -2.472 1.00 82.81 87 THR A C 1
ATOM 667 O O . THR A 1 87 ? 5.575 9.448 -2.219 1.00 82.81 87 THR A O 1
ATOM 670 N N . TRP A 1 88 ? 3.526 9.318 -3.146 1.00 84.25 88 TRP A N 1
ATOM 671 C CA . TRP A 1 88 ? 3.686 7.941 -3.617 1.00 84.25 88 TRP A CA 1
ATOM 672 C C . TRP A 1 88 ? 4.742 7.837 -4.723 1.00 84.25 88 TRP A C 1
ATOM 674 O O . TRP A 1 88 ? 4.754 8.595 -5.691 1.00 84.25 88 TRP A O 1
ATOM 684 N N . ARG A 1 89 ? 5.637 6.860 -4.598 1.00 82.25 89 ARG A N 1
ATOM 685 C CA . ARG A 1 89 ? 6.666 6.534 -5.588 1.00 82.25 89 ARG A CA 1
ATOM 686 C C . ARG A 1 89 ? 6.282 5.244 -6.294 1.00 82.25 89 ARG A C 1
ATOM 688 O O . ARG A 1 89 ? 6.004 4.245 -5.633 1.00 82.25 89 ARG A O 1
ATOM 695 N N . LEU A 1 90 ? 6.269 5.251 -7.624 1.00 79.50 90 LEU A N 1
ATOM 696 C CA . LEU A 1 90 ? 5.848 4.108 -8.441 1.00 79.50 90 LEU A CA 1
ATOM 697 C C . LEU A 1 90 ? 7.061 3.426 -9.059 1.00 79.50 90 LEU A C 1
ATOM 699 O O . LEU A 1 90 ? 7.931 4.096 -9.612 1.00 79.50 90 LEU A O 1
ATOM 703 N N . TYR A 1 91 ? 7.085 2.097 -9.009 1.00 70.94 91 TYR A N 1
ATOM 704 C CA . TYR A 1 91 ? 8.037 1.271 -9.741 1.00 70.94 91 TYR A CA 1
ATOM 705 C C . TYR A 1 91 ? 7.595 1.149 -11.200 1.00 70.94 91 TYR A C 1
ATOM 707 O O . TYR A 1 91 ? 6.479 0.698 -11.457 1.00 70.94 91 TYR A O 1
ATOM 715 N N . ASP A 1 92 ? 8.447 1.499 -12.162 1.00 63.66 92 ASP A N 1
ATOM 716 C CA . ASP A 1 92 ? 8.152 1.360 -13.599 1.00 63.66 92 ASP A CA 1
ATOM 717 C C . ASP A 1 92 ? 8.696 0.060 -14.227 1.00 63.66 92 ASP A C 1
ATOM 719 O O . ASP A 1 92 ? 8.538 -0.169 -15.424 1.00 63.66 92 ASP A O 1
ATOM 723 N N . GLY A 1 93 ? 9.314 -0.811 -13.422 1.00 60.19 93 GLY A N 1
ATOM 724 C CA . GLY A 1 93 ? 9.995 -2.021 -13.890 1.00 60.19 93 GLY A CA 1
ATOM 725 C C . GLY A 1 93 ? 11.515 -1.880 -14.007 1.00 60.19 93 GLY A C 1
ATOM 726 O O . GLY A 1 93 ? 12.194 -2.893 -14.167 1.00 60.19 93 GLY A O 1
ATOM 727 N N . VAL A 1 94 ? 12.058 -0.663 -13.887 1.00 57.47 94 VAL A N 1
ATOM 728 C CA . VAL A 1 94 ? 13.504 -0.386 -13.898 1.00 57.47 94 VAL A CA 1
ATOM 729 C C . VAL A 1 94 ? 13.903 0.510 -12.717 1.00 57.47 94 VAL A C 1
ATOM 731 O O . VAL A 1 94 ? 14.884 0.211 -12.037 1.00 57.47 94 VAL A O 1
ATOM 734 N N . PHE A 1 95 ? 13.123 1.550 -12.412 1.00 57.06 95 PHE A N 1
ATOM 735 C CA . PHE A 1 95 ? 13.352 2.497 -11.318 1.00 57.06 95 PHE A CA 1
ATOM 736 C C . PHE A 1 95 ? 12.045 2.915 -10.621 1.00 57.06 95 PHE A C 1
ATOM 738 O O . PHE A 1 95 ? 10.944 2.733 -11.138 1.00 57.06 95 PHE A O 1
ATOM 745 N N . PHE A 1 96 ? 12.171 3.490 -9.420 1.00 58.50 96 PHE A N 1
ATOM 746 C CA . PHE A 1 96 ? 11.064 4.173 -8.751 1.00 58.50 96 PHE A CA 1
ATOM 747 C C . PHE A 1 96 ? 11.089 5.662 -9.099 1.00 58.50 96 PHE A C 1
ATOM 749 O O . PHE A 1 96 ? 12.102 6.326 -8.869 1.00 58.50 96 PHE A O 1
ATOM 756 N N .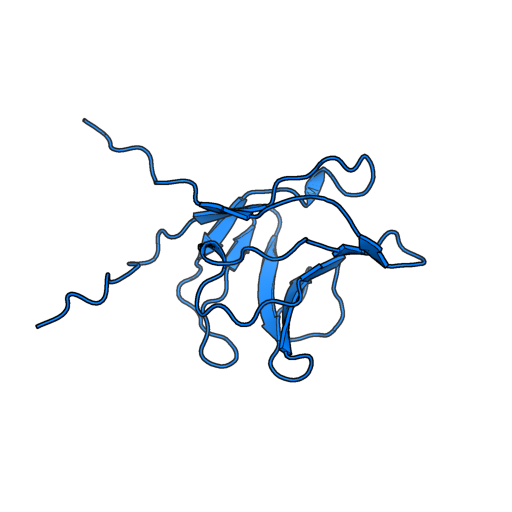 PHE A 1 97 ? 9.981 6.199 -9.602 1.00 56.72 97 PHE A N 1
ATOM 757 C CA . PHE A 1 97 ? 9.841 7.631 -9.871 1.00 56.72 97 PHE A CA 1
ATOM 758 C C . PHE A 1 97 ? 8.919 8.284 -8.846 1.00 56.72 97 PHE A C 1
ATOM 760 O O . PHE A 1 97 ? 7.959 7.675 -8.372 1.00 56.72 97 PHE A O 1
ATOM 767 N N . LEU A 1 98 ? 9.242 9.529 -8.487 1.00 52.59 98 LEU A N 1
ATOM 768 C CA . LEU A 1 98 ? 8.426 10.353 -7.604 1.00 52.59 98 LEU A CA 1
ATOM 769 C C . LEU A 1 98 ? 7.190 10.814 -8.381 1.00 52.59 98 LEU A C 1
ATOM 771 O O . LEU A 1 98 ? 7.308 11.644 -9.281 1.00 52.59 98 LEU A O 1
ATOM 775 N N . GLU A 1 99 ? 6.018 10.286 -8.049 1.00 53.47 99 GLU A N 1
ATOM 776 C CA . GLU A 1 99 ? 4.764 10.801 -8.583 1.00 53.47 99 GLU A CA 1
ATOM 777 C C . GLU A 1 99 ? 4.179 11.797 -7.605 1.00 53.47 99 GLU A C 1
ATOM 779 O O . GLU A 1 99 ? 3.946 11.451 -6.459 1.00 53.47 99 GLU A O 1
ATOM 784 N N . THR A 1 100 ? 3.876 13.015 -8.048 1.00 51.81 100 THR A N 1
ATOM 785 C CA . THR A 1 100 ? 3.141 14.000 -7.243 1.00 51.81 100 THR A CA 1
ATOM 786 C C . THR A 1 100 ? 1.675 13.569 -7.087 1.00 51.81 100 THR A C 1
ATOM 788 O O . THR A 1 100 ? 0.781 14.143 -7.705 1.00 51.81 100 THR A O 1
ATOM 791 N N . GLY A 1 101 ? 1.427 12.507 -6.325 1.00 51.72 101 GLY A N 1
ATOM 792 C CA . GLY A 1 101 ? 0.108 11.984 -5.987 1.00 51.72 101 GLY A CA 1
ATOM 793 C C . GLY A 1 101 ? -0.052 11.908 -4.473 1.00 51.72 101 GLY A C 1
ATOM 794 O O . GLY A 1 101 ? 0.831 11.396 -3.783 1.00 51.72 101 GLY A O 1
ATOM 795 N N . ALA A 1 102 ? -1.165 12.442 -3.972 1.00 53.09 102 ALA A N 1
ATOM 796 C CA . ALA A 1 102 ? -1.544 12.408 -2.564 1.00 53.09 102 ALA A CA 1
ATOM 797 C C . ALA A 1 102 ? -2.589 11.308 -2.320 1.00 53.09 102 ALA A C 1
ATOM 799 O O . ALA A 1 102 ? -3.413 11.002 -3.187 1.00 53.09 102 ALA A O 1
ATOM 800 N N . SER A 1 103 ? -2.569 10.715 -1.130 1.00 52.62 103 SER A N 1
ATOM 801 C CA . SER A 1 103 ? -3.648 9.856 -0.637 1.00 52.62 103 SER A CA 1
ATOM 802 C C . SER A 1 103 ? -4.830 10.721 -0.202 1.00 52.62 103 SER A C 1
ATOM 804 O O . SER A 1 103 ? -4.681 11.597 0.645 1.00 52.62 103 SER A O 1
ATOM 806 N N . GLU A 1 104 ? -6.014 10.464 -0.756 1.00 52.62 104 GLU A N 1
ATOM 807 C CA . GLU A 1 104 ? -7.259 11.095 -0.308 1.00 52.62 104 GLU A CA 1
ATOM 808 C C . GLU A 1 104 ? -8.153 10.049 0.371 1.00 52.62 104 GLU A C 1
ATOM 810 O O . GLU A 1 104 ? -8.412 8.962 -0.162 1.00 52.62 104 GLU A O 1
ATOM 815 N N . SER A 1 105 ? -8.631 10.379 1.572 1.00 51.53 105 SER A N 1
ATOM 816 C CA . SER A 1 105 ? -9.617 9.579 2.298 1.00 51.53 105 SER A CA 1
ATOM 817 C C . SER A 1 105 ? -10.983 9.733 1.631 1.00 51.53 105 SER A C 1
ATOM 819 O O . SER A 1 105 ? -11.536 10.833 1.584 1.00 51.53 105 SER A O 1
ATOM 821 N N . LEU 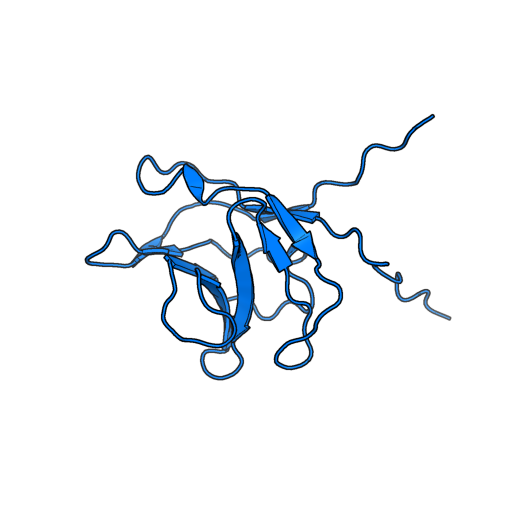A 1 106 ? -11.542 8.640 1.107 1.00 54.19 106 LEU A N 1
ATOM 822 C CA . LEU A 1 106 ? -12.923 8.642 0.634 1.00 54.19 106 LEU A CA 1
ATOM 823 C C . LEU A 1 106 ? -13.823 8.314 1.822 1.00 54.19 106 LEU A C 1
ATOM 825 O O . LEU A 1 106 ? -13.880 7.169 2.270 1.00 54.19 106 LEU A O 1
ATOM 829 N N . ALA A 1 107 ? -14.538 9.315 2.332 1.00 46.16 107 ALA A N 1
ATOM 830 C CA . ALA A 1 107 ? -15.620 9.060 3.274 1.00 46.16 107 ALA A CA 1
ATOM 831 C C . ALA A 1 107 ? -16.658 8.126 2.615 1.00 46.16 107 ALA A C 1
ATOM 833 O O . ALA A 1 107 ? -16.979 8.318 1.436 1.00 46.16 107 ALA A O 1
ATOM 834 N N . PRO A 1 108 ? -17.195 7.119 3.332 1.00 44.22 108 PRO A N 1
ATOM 835 C CA . PRO A 1 108 ? -18.275 6.304 2.794 1.00 44.22 108 PRO A CA 1
ATOM 836 C C . PRO A 1 108 ? -19.480 7.199 2.460 1.00 44.22 108 PRO A C 1
ATOM 838 O O . PRO A 1 108 ? -19.704 8.203 3.146 1.00 44.22 108 PRO A O 1
ATOM 841 N N . PRO A 1 109 ? -20.269 6.869 1.420 1.00 38.66 109 PRO A N 1
ATOM 842 C CA . PRO A 1 109 ? -21.487 7.607 1.128 1.00 38.66 109 PRO A CA 1
ATOM 843 C C . PRO A 1 109 ? -22.407 7.535 2.349 1.00 38.66 109 PRO A C 1
ATOM 845 O O . PRO A 1 109 ? -22.853 6.457 2.739 1.00 38.66 109 PRO A O 1
ATOM 848 N N . VAL A 1 110 ? -22.680 8.689 2.960 1.00 46.34 110 VAL A N 1
ATOM 849 C CA . VAL A 1 110 ? -23.753 8.833 3.946 1.00 46.34 110 VAL A CA 1
ATOM 850 C C . VAL A 1 110 ? -25.054 8.530 3.206 1.00 46.34 110 VAL A C 1
ATOM 852 O O . VAL A 1 110 ? -25.516 9.342 2.406 1.00 46.34 110 VAL A O 1
ATOM 855 N N . GLN A 1 111 ? -25.609 7.332 3.399 1.00 42.41 111 GLN A N 1
ATOM 856 C CA . GLN A 1 111 ? -26.975 7.051 2.969 1.00 42.41 111 GLN A CA 1
ATOM 857 C C . GLN A 1 111 ? -27.924 7.847 3.874 1.00 42.41 111 GLN A C 1
ATOM 859 O O . GLN A 1 111 ? -27.832 7.752 5.098 1.00 42.41 111 GLN A O 1
ATOM 864 N N . ALA A 1 112 ? -28.753 8.680 3.240 1.00 54.34 112 ALA A N 1
ATOM 865 C CA . ALA A 1 112 ? -29.811 9.476 3.859 1.00 54.34 112 ALA A CA 1
ATOM 866 C C . ALA A 1 112 ? -31.042 8.629 4.205 1.00 54.34 112 ALA A C 1
ATOM 868 O O . ALA A 1 112 ? -31.267 7.612 3.506 1.00 54.34 112 ALA A O 1
#

Foldseek 3Di:
DDDPPPPPQFWKKFWDFDDPQPNVQSGIWGFPPDADPQATWTAGPVQWIWHQAVVVCWIFIGNDPNDPRGQKIFNDNDRYPQVDQTFIWGDRPPDTDGTRIGMHTDDPPPDD

Radius of gyration: 13.8 Å; chains: 1; bounding box: 43×24×45 Å

Sequence (112 aa):
MGTAGEKTGCSTVRISGSSSLHSERLTTYTMTGETLDGRPVYKSSRGDYLFYYRSDGDWHVGPVLGTNRISMFVEDNSMYAEDITGTWRLYDGVFFFLETGASESLAPPVQA

Organism: Branchiostoma floridae (NCBI:txid7739)

Secondary structure (DSSP, 8-state):
--------S--EEEE----SSSGGGS-EEEEEEEEETTEEEEEETTS-EEEEETTTTEEEEESSTTSS--SEEE----SSGGG--SPPEEE-SS-EEE----EEE-PPP---